Protein AF-A0A817HAU2-F1 (afdb_monomer_lite)

Structure (mmCIF, N/CA/C/O backbone):
data_AF-A0A817HAU2-F1
#
_entry.id   AF-A0A817HAU2-F1
#
loop_
_atom_site.group_PD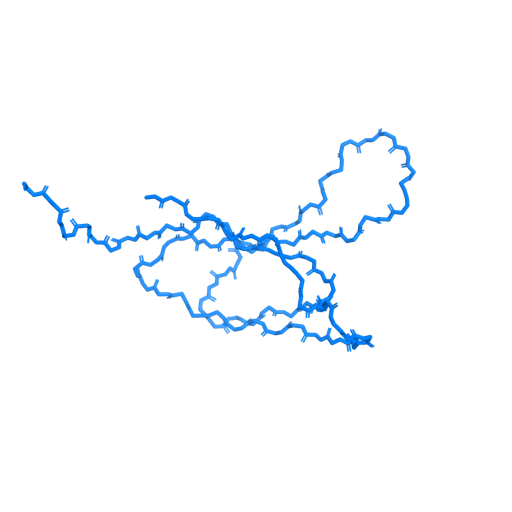B
_atom_site.id
_atom_site.type_symbol
_atom_site.label_atom_id
_atom_site.label_alt_id
_atom_site.label_comp_id
_atom_site.label_asym_id
_atom_site.label_entity_id
_atom_site.label_seq_id
_atom_site.pdbx_PDB_ins_code
_atom_site.Cartn_x
_atom_site.Cartn_y
_atom_site.Cartn_z
_atom_site.occupancy
_atom_site.B_iso_or_equiv
_atom_site.auth_seq_id
_atom_site.auth_comp_id
_atom_site.auth_asym_id
_atom_site.auth_atom_id
_atom_site.pdbx_PDB_model_num
ATOM 1 N N . MET A 1 1 ? 1.934 -2.413 22.021 1.00 55.94 1 MET A N 1
ATOM 2 C CA . MET A 1 1 ? 3.028 -2.806 21.100 1.00 55.94 1 MET A CA 1
ATOM 3 C C . MET A 1 1 ? 2.764 -2.191 19.718 1.00 55.94 1 MET A C 1
ATOM 5 O O . MET A 1 1 ? 1.597 -2.038 19.375 1.00 55.94 1 MET A O 1
ATOM 9 N N . LYS A 1 2 ? 3.790 -1.764 18.961 1.00 71.12 2 LYS A N 1
ATOM 10 C CA . LYS A 1 2 ? 3.634 -1.246 17.582 1.00 71.12 2 LYS A CA 1
ATOM 11 C C . LYS A 1 2 ? 4.150 -2.294 16.594 1.00 71.12 2 LYS A C 1
ATOM 13 O O . LYS A 1 2 ? 5.323 -2.645 16.652 1.00 71.12 2 LYS A O 1
ATOM 18 N N . TYR A 1 3 ? 3.290 -2.766 15.701 1.00 78.56 3 TYR A N 1
ATOM 19 C CA . TYR A 1 3 ? 3.635 -3.694 14.632 1.00 78.56 3 TYR A CA 1
ATOM 20 C C . TYR A 1 3 ? 4.131 -2.940 13.390 1.00 78.56 3 TYR A C 1
ATOM 22 O O . TYR A 1 3 ? 3.676 -1.839 13.058 1.00 78.56 3 TYR A O 1
ATOM 30 N N . SER A 1 4 ? 5.100 -3.532 12.698 1.00 80.50 4 SER A N 1
ATOM 31 C CA . SER A 1 4 ? 5.498 -3.142 11.347 1.00 80.50 4 SER A CA 1
ATOM 32 C C . SER A 1 4 ? 5.643 -4.405 10.512 1.00 80.50 4 SER A C 1
ATOM 34 O O . SER A 1 4 ? 6.362 -5.322 10.906 1.00 80.50 4 SER A O 1
ATOM 36 N N . GLY A 1 5 ? 4.971 -4.430 9.365 1.00 80.44 5 GLY A N 1
ATOM 37 C CA . GLY A 1 5 ? 5.084 -5.512 8.401 1.00 80.44 5 GLY A CA 1
ATOM 38 C C . GLY A 1 5 ? 6.489 -5.592 7.810 1.00 80.44 5 GLY A C 1
ATOM 39 O O . GLY A 1 5 ? 7.252 -4.615 7.798 1.00 80.44 5 GLY A O 1
ATOM 40 N N . ARG A 1 6 ? 6.832 -6.778 7.308 1.00 84.44 6 ARG A N 1
ATOM 41 C CA . ARG A 1 6 ? 8.060 -6.983 6.537 1.00 84.44 6 ARG A CA 1
ATOM 42 C C . ARG A 1 6 ? 7.894 -6.413 5.131 1.00 84.44 6 ARG A C 1
ATOM 44 O O . ARG A 1 6 ? 6.788 -6.341 4.599 1.00 84.44 6 ARG A O 1
ATOM 51 N N . TRP A 1 7 ? 9.013 -6.002 4.546 1.00 85.19 7 TRP A N 1
ATOM 52 C CA . TRP A 1 7 ? 9.057 -5.675 3.126 1.00 85.19 7 TRP A CA 1
ATOM 53 C C . TRP A 1 7 ? 8.810 -6.937 2.308 1.00 85.19 7 TRP A C 1
ATOM 55 O O . TRP A 1 7 ? 9.435 -7.961 2.577 1.00 85.19 7 TRP A O 1
ATOM 65 N N . HIS A 1 8 ? 7.922 -6.843 1.328 1.00 81.62 8 HIS A N 1
ATOM 66 C CA . HIS A 1 8 ? 7.658 -7.907 0.367 1.00 81.62 8 HIS A CA 1
ATOM 67 C C . HIS A 1 8 ? 7.224 -7.312 -0.977 1.00 81.62 8 HIS A C 1
ATOM 69 O O . HIS A 1 8 ? 6.879 -6.130 -1.062 1.00 81.62 8 HIS A O 1
ATOM 75 N N . THR A 1 9 ? 7.300 -8.135 -2.018 1.00 80.69 9 THR A N 1
ATOM 76 C CA . THR A 1 9 ? 6.730 -7.895 -3.347 1.00 80.69 9 THR A CA 1
ATOM 77 C C . THR A 1 9 ? 5.876 -9.094 -3.711 1.00 80.69 9 THR A C 1
ATOM 79 O O . THR A 1 9 ? 6.220 -10.215 -3.348 1.00 80.69 9 THR A O 1
ATOM 82 N N . GLU A 1 10 ? 4.811 -8.870 -4.471 1.00 76.81 10 GLU A N 1
ATOM 83 C CA . GLU A 1 10 ? 3.920 -9.950 -4.918 1.00 76.81 10 GLU A CA 1
ATOM 84 C C . GLU A 1 10 ? 4.505 -10.725 -6.114 1.00 76.81 10 GLU A C 1
ATOM 86 O O . GLU A 1 10 ? 4.091 -11.838 -6.407 1.00 76.81 10 GLU A O 1
ATOM 91 N N . SER A 1 11 ? 5.498 -10.163 -6.811 1.00 66.31 11 SER A N 1
ATOM 92 C CA . SER A 1 11 ? 6.164 -10.808 -7.955 1.00 66.31 11 SER A CA 1
ATOM 93 C C . SER A 1 11 ? 7.511 -11.403 -7.561 1.00 66.31 11 SER A C 1
ATOM 95 O O . SER A 1 11 ? 8.544 -10.743 -7.657 1.00 66.31 11 SER A O 1
ATOM 97 N N . TYR A 1 12 ? 7.504 -12.659 -7.113 1.00 59.81 12 TYR A N 1
ATOM 98 C CA . TYR A 1 12 ? 8.738 -13.422 -6.882 1.00 59.81 12 TYR A CA 1
ATOM 99 C C . TYR A 1 12 ? 8.862 -14.700 -7.721 1.00 59.81 12 TYR A C 1
ATOM 101 O O . TYR A 1 12 ? 9.979 -15.186 -7.878 1.00 59.81 12 TYR A O 1
ATOM 109 N N . THR A 1 13 ? 7.775 -15.230 -8.286 1.00 53.19 13 THR A N 1
ATOM 110 C CA . THR A 1 13 ? 7.782 -16.565 -8.920 1.00 53.19 13 THR A CA 1
ATOM 111 C C . THR A 1 13 ? 7.430 -16.580 -10.399 1.00 53.19 13 THR A C 1
ATOM 113 O O . THR A 1 13 ? 7.801 -17.524 -11.091 1.00 53.19 13 THR A O 1
ATOM 116 N N . GLU A 1 14 ? 6.792 -15.538 -10.925 1.00 52.72 14 GLU A N 1
ATOM 117 C CA . GLU A 1 14 ? 6.377 -15.510 -12.323 1.00 52.72 14 GLU A CA 1
ATOM 118 C C . GLU A 1 14 ? 6.849 -14.230 -13.025 1.00 52.72 14 GLU A C 1
ATOM 120 O O . GLU A 1 14 ? 6.797 -13.140 -12.455 1.00 52.72 14 GLU A O 1
ATOM 125 N N . ASN A 1 15 ? 7.249 -14.333 -14.301 1.00 59.06 15 ASN A N 1
ATOM 126 C CA . ASN A 1 15 ? 7.443 -13.192 -15.215 1.00 59.06 15 ASN A CA 1
ATOM 127 C C . ASN A 1 15 ? 6.098 -12.512 -15.563 1.00 59.06 15 ASN A C 1
ATOM 129 O O . ASN A 1 15 ? 5.830 -12.163 -16.711 1.00 59.06 15 ASN A O 1
ATOM 133 N N . ILE A 1 16 ? 5.210 -12.378 -14.582 1.00 60.56 16 ILE A N 1
ATOM 134 C CA . ILE A 1 16 ? 3.882 -11.808 -14.726 1.00 60.56 16 ILE A CA 1
ATOM 135 C C . ILE A 1 16 ? 3.974 -10.335 -14.349 1.00 60.56 16 ILE A C 1
ATOM 137 O O . ILE A 1 16 ? 4.263 -9.966 -13.208 1.00 60.56 16 ILE A O 1
ATOM 141 N N . VAL A 1 17 ? 3.703 -9.476 -15.329 1.00 65.94 17 VAL A N 1
ATOM 142 C CA . VAL A 1 17 ? 3.444 -8.057 -15.096 1.00 65.94 17 VAL A CA 1
ATOM 143 C C . VAL A 1 17 ? 1.982 -7.938 -14.680 1.00 65.94 17 VAL A C 1
ATOM 145 O O . VAL A 1 17 ? 1.086 -8.066 -15.510 1.00 65.94 17 VAL A O 1
ATOM 148 N N . ALA A 1 18 ? 1.746 -7.728 -13.387 1.00 70.94 18 ALA A N 1
ATOM 149 C CA . ALA A 1 18 ? 0.410 -7.572 -12.824 1.00 70.94 18 ALA A CA 1
ATOM 150 C C . ALA A 1 18 ? 0.307 -6.313 -11.960 1.00 70.94 18 ALA A C 1
ATOM 152 O O . ALA A 1 18 ? 1.288 -5.638 -11.629 1.00 70.94 18 ALA A O 1
ATOM 153 N N . VAL A 1 19 ? -0.928 -6.010 -11.588 1.00 74.94 19 VAL A N 1
ATOM 154 C CA . VAL A 1 19 ? -1.276 -4.905 -10.708 1.00 74.94 19 VAL A CA 1
ATOM 155 C C . VAL A 1 19 ? -1.772 -5.489 -9.390 1.00 74.94 19 VAL A C 1
ATOM 157 O O . VAL A 1 19 ? -2.679 -6.317 -9.382 1.00 74.94 19 VAL A O 1
ATOM 160 N N . GLY A 1 20 ? -1.171 -5.065 -8.281 1.00 71.75 20 GLY A N 1
ATOM 161 C CA . GLY A 1 20 ? -1.699 -5.319 -6.948 1.00 71.75 20 GLY A CA 1
ATOM 162 C C . GLY A 1 20 ? -2.843 -4.350 -6.666 1.00 71.75 20 GLY A C 1
ATOM 163 O O . GLY A 1 20 ? -2.675 -3.138 -6.819 1.00 71.75 20 GLY A O 1
ATOM 164 N N . VAL A 1 21 ? -4.000 -4.878 -6.264 1.00 77.06 21 VAL A N 1
ATOM 165 C CA . VAL A 1 21 ? -5.144 -4.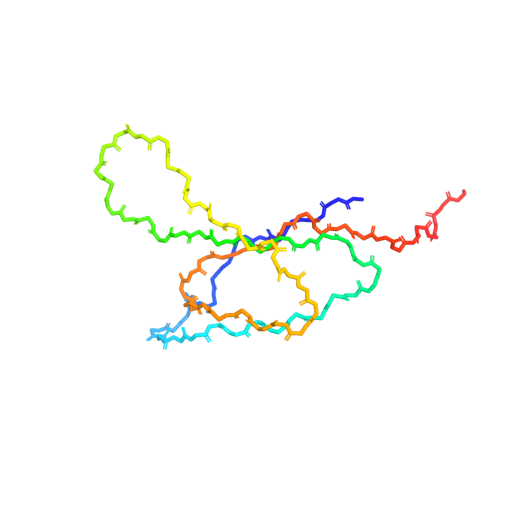083 -5.801 1.00 77.06 21 VAL A CA 1
ATOM 166 C C . VAL A 1 21 ? -5.409 -4.447 -4.356 1.00 77.06 21 VAL A C 1
ATOM 168 O O . VAL A 1 21 ? -5.786 -5.575 -4.050 1.00 77.06 21 VAL A O 1
ATOM 171 N N . TYR A 1 22 ? -5.184 -3.494 -3.462 1.00 77.06 22 TYR A N 1
ATOM 172 C CA . TYR A 1 22 ? -5.438 -3.683 -2.042 1.00 77.06 22 TYR A CA 1
ATOM 173 C C . TYR A 1 22 ? -6.700 -2.916 -1.663 1.00 77.06 22 TYR A C 1
ATOM 175 O O . TYR A 1 22 ? -6.745 -1.689 -1.777 1.00 77.06 22 TYR A O 1
ATOM 183 N N . TYR A 1 23 ? -7.717 -3.651 -1.213 1.00 75.44 23 TYR A N 1
ATOM 184 C CA . TYR A 1 23 ? -8.893 -3.091 -0.559 1.00 75.44 23 TYR A CA 1
ATOM 185 C C . TYR A 1 23 ? -8.699 -3.173 0.951 1.00 75.44 23 TYR A C 1
ATOM 187 O O . TYR A 1 23 ? -8.472 -4.253 1.497 1.00 75.44 23 TYR A O 1
ATOM 195 N N . PHE A 1 24 ? -8.768 -2.029 1.624 1.00 73.75 24 PHE A N 1
ATOM 196 C CA . PHE A 1 24 ? -8.516 -1.955 3.056 1.00 73.75 24 PHE A CA 1
ATOM 197 C C . PHE A 1 24 ? -9.836 -1.898 3.808 1.00 73.75 24 PHE A C 1
ATOM 199 O O . PHE A 1 24 ? -10.684 -1.045 3.548 1.00 73.75 24 PHE A O 1
ATOM 206 N N . HIS A 1 25 ? -9.967 -2.779 4.792 1.00 79.38 25 HIS A N 1
ATOM 207 C CA . HIS A 1 25 ? -10.928 -2.643 5.870 1.00 79.38 25 HIS A CA 1
ATOM 208 C C . HIS A 1 25 ? -10.135 -2.510 7.168 1.00 79.38 25 HIS A C 1
ATOM 210 O O . HIS A 1 25 ? -9.393 -3.419 7.538 1.00 79.38 25 HIS A O 1
ATOM 216 N N . VAL A 1 26 ? -10.224 -1.347 7.810 1.00 75.75 26 VAL A N 1
ATOM 217 C CA . VAL A 1 26 ? -9.533 -1.096 9.076 1.00 75.75 26 VAL A CA 1
ATOM 218 C C . VAL A 1 26 ? -10.457 -1.518 10.210 1.00 75.75 26 VAL A C 1
ATOM 220 O O . VAL A 1 26 ? -11.519 -0.923 10.388 1.00 75.75 26 VAL A O 1
ATOM 223 N N . ASP A 1 27 ? -10.038 -2.538 10.954 1.00 81.88 27 ASP A N 1
ATOM 224 C CA . ASP A 1 27 ? -10.709 -2.965 12.180 1.00 81.88 27 ASP A CA 1
ATOM 225 C C . ASP A 1 27 ? -10.733 -1.800 13.198 1.00 81.88 27 ASP A C 1
ATOM 227 O O . ASP A 1 27 ? -9.689 -1.168 13.403 1.00 81.88 27 ASP A O 1
ATOM 231 N N . PRO A 1 28 ? -11.881 -1.489 13.833 1.00 81.44 28 PRO A N 1
ATOM 232 C CA . PRO A 1 28 ? -11.981 -0.446 14.857 1.00 81.44 28 PRO A CA 1
ATOM 233 C C . PRO A 1 28 ? -10.994 -0.597 16.026 1.00 81.44 28 PRO A C 1
ATOM 235 O O . PRO A 1 28 ? -10.623 0.397 16.654 1.00 81.44 28 PRO A O 1
ATOM 238 N N . GLU A 1 29 ? -10.549 -1.819 16.317 1.00 86.12 29 GLU A N 1
ATOM 239 C CA . GLU A 1 29 ? -9.569 -2.126 17.359 1.00 86.12 29 GLU A CA 1
ATOM 240 C C . GLU A 1 29 ? -8.119 -1.883 16.912 1.00 86.12 29 GLU A C 1
ATOM 242 O O . GLU A 1 29 ? -7.183 -2.002 17.705 1.00 86.12 29 GLU A O 1
ATOM 247 N N . LEU A 1 30 ? -7.891 -1.496 15.656 1.00 81.19 30 LEU A N 1
ATOM 248 C CA . LEU A 1 30 ? -6.575 -1.161 15.129 1.00 81.19 30 LEU A CA 1
ATOM 249 C C . LEU A 1 30 ? -6.450 0.344 14.880 1.00 81.19 30 LEU A C 1
ATOM 251 O O . LEU A 1 30 ? -7.323 1.001 14.321 1.00 81.19 30 LEU A O 1
ATOM 255 N N . LYS A 1 31 ? -5.300 0.913 15.258 1.00 82.62 31 LYS A N 1
ATOM 256 C CA . LYS A 1 31 ? -4.956 2.314 14.973 1.00 82.62 31 LYS A CA 1
ATOM 257 C C . LYS A 1 31 ? -3.650 2.428 14.203 1.00 82.62 31 LYS A C 1
ATOM 259 O O . LYS A 1 31 ? -2.686 1.719 14.490 1.00 82.62 31 LYS A O 1
ATOM 264 N N . GLY A 1 32 ? -3.595 3.396 13.293 1.00 79.81 32 GLY A N 1
ATOM 265 C CA . GLY A 1 32 ? -2.447 3.623 12.417 1.00 79.81 32 GLY A CA 1
ATOM 266 C C . GLY A 1 32 ? -2.555 2.779 11.152 1.00 79.81 32 GLY A C 1
ATOM 267 O O . GLY A 1 32 ? -3.654 2.555 10.663 1.00 79.81 32 GLY A O 1
ATOM 268 N N . GLY A 1 33 ? -1.418 2.316 10.636 1.00 79.00 33 GLY A N 1
ATOM 269 C CA . GLY A 1 33 ? -1.361 1.660 9.331 1.00 79.00 33 GLY A CA 1
ATOM 270 C C . GLY A 1 33 ? -0.998 2.660 8.246 1.00 79.00 33 GLY A C 1
ATOM 271 O O . GLY A 1 33 ? -1.856 3.196 7.561 1.00 79.00 33 GLY A O 1
ATOM 272 N N . ILE A 1 34 ? 0.302 2.904 8.106 1.00 84.19 34 ILE A N 1
ATOM 273 C CA . ILE A 1 34 ? 0.851 3.650 6.973 1.00 84.19 34 ILE A CA 1
ATOM 274 C C . ILE A 1 34 ? 1.384 2.638 5.970 1.00 84.19 34 ILE A C 1
ATOM 276 O O . ILE A 1 34 ? 2.164 1.751 6.346 1.00 84.19 34 ILE A O 1
ATOM 280 N N . LEU A 1 35 ? 0.982 2.771 4.708 1.00 85.31 35 LEU A N 1
ATOM 281 C CA . LEU A 1 35 ? 1.497 1.943 3.630 1.00 85.31 35 LEU A CA 1
ATOM 282 C C . LEU A 1 35 ? 2.718 2.648 3.067 1.00 85.31 35 LEU A C 1
ATOM 284 O O . LEU A 1 35 ? 2.629 3.761 2.554 1.00 85.31 35 LEU A O 1
ATOM 288 N N . LYS A 1 36 ? 3.872 2.003 3.185 1.00 87.06 36 LYS A N 1
ATOM 289 C CA . LYS A 1 36 ? 5.101 2.478 2.566 1.00 87.06 36 LYS A CA 1
ATOM 290 C C . LYS A 1 36 ? 5.401 1.675 1.330 1.00 87.06 36 LYS A C 1
ATOM 292 O O . LYS A 1 36 ? 5.362 0.449 1.382 1.00 87.06 36 LYS A O 1
ATOM 297 N N . PHE A 1 37 ? 5.833 2.373 0.299 1.00 86.69 37 PHE A N 1
ATOM 298 C CA . PHE A 1 37 ? 6.386 1.794 -0.909 1.00 86.69 37 PHE A CA 1
ATOM 299 C C . PHE A 1 37 ? 7.844 2.191 -1.039 1.00 86.69 37 PHE A C 1
ATOM 301 O O . PHE A 1 37 ? 8.246 3.269 -0.602 1.00 86.69 37 PHE A O 1
ATOM 308 N N . ARG A 1 38 ? 8.628 1.326 -1.667 1.00 84.31 38 ARG A N 1
ATOM 309 C CA . ARG A 1 38 ? 10.015 1.595 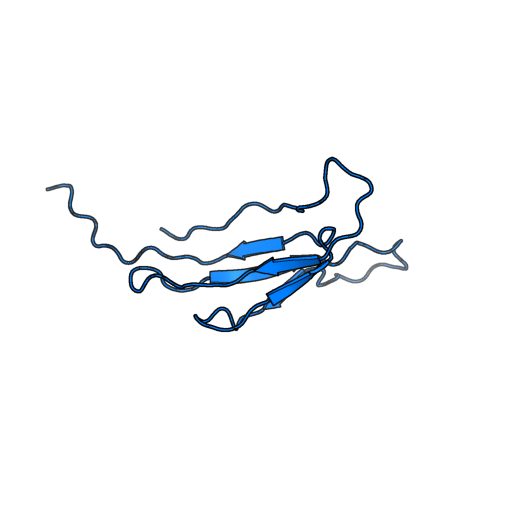-2.015 1.00 84.31 38 ARG A CA 1
ATOM 310 C C . ARG A 1 38 ? 10.143 1.639 -3.521 1.00 84.31 38 ARG A C 1
ATOM 312 O O . ARG A 1 38 ? 9.856 0.649 -4.183 1.00 84.31 38 ARG A O 1
ATOM 319 N N . LEU A 1 39 ? 10.617 2.754 -4.060 1.00 73.12 39 LEU A N 1
ATOM 320 C CA . LEU A 1 39 ? 10.885 2.836 -5.492 1.00 73.12 39 LEU A CA 1
ATOM 321 C C . LEU A 1 39 ? 12.029 1.884 -5.860 1.00 73.12 39 LEU A C 1
ATOM 323 O O . LEU A 1 39 ? 13.004 1.747 -5.112 1.00 73.12 39 LEU A O 1
ATOM 327 N N . LYS A 1 40 ? 11.923 1.220 -7.019 1.00 65.38 40 LYS A N 1
ATOM 328 C CA . LYS A 1 40 ? 13.048 0.450 -7.564 1.00 65.38 40 LYS A CA 1
ATOM 329 C C . LYS A 1 40 ? 14.236 1.396 -7.720 1.00 65.38 40 LYS A C 1
AT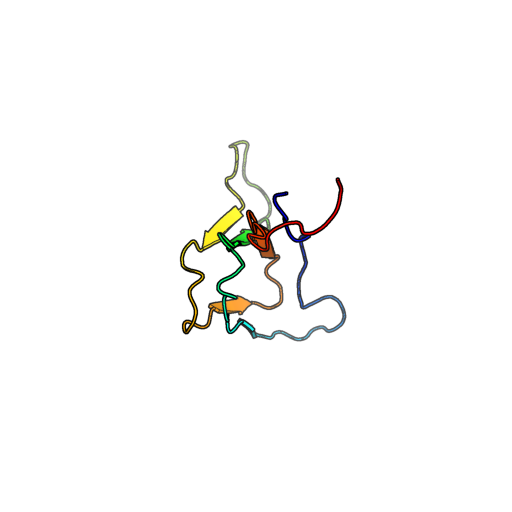OM 331 O O . LYS A 1 40 ? 14.126 2.446 -8.347 1.00 65.38 40 LYS A O 1
ATOM 336 N N . LYS A 1 41 ? 15.361 1.023 -7.111 1.00 58.38 41 LYS A N 1
ATOM 337 C CA . LYS A 1 41 ? 16.597 1.799 -7.158 1.00 58.38 41 LYS A CA 1
ATOM 338 C C . LYS A 1 41 ? 17.062 1.858 -8.619 1.00 58.38 41 LYS A C 1
ATOM 340 O O . LYS A 1 41 ? 17.412 0.823 -9.180 1.00 58.38 41 LYS A O 1
ATOM 345 N N . ALA A 1 42 ? 17.023 3.036 -9.240 1.00 52.25 42 ALA A N 1
ATOM 346 C CA . ALA A 1 42 ? 17.684 3.247 -10.524 1.00 52.25 42 ALA A CA 1
ATOM 347 C C . ALA A 1 42 ? 19.214 3.120 -10.340 1.00 52.25 42 ALA A C 1
ATOM 349 O O . ALA A 1 42 ? 19.704 3.354 -9.225 1.00 52.25 42 ALA A O 1
ATOM 350 N N . PRO A 1 43 ? 19.978 2.747 -11.387 1.00 51.06 43 PRO A N 1
ATOM 351 C CA . PRO A 1 43 ? 21.432 2.878 -11.378 1.00 51.06 43 PRO A CA 1
ATOM 352 C C . PRO A 1 43 ? 21.795 4.307 -10.960 1.00 51.06 43 PRO A C 1
ATOM 354 O O . PRO A 1 43 ? 21.234 5.274 -11.466 1.00 51.06 43 PRO A O 1
ATOM 357 N N . GLN A 1 44 ? 22.625 4.421 -9.932 1.00 54.28 44 GLN A N 1
ATOM 358 C CA . GLN A 1 44 ? 22.766 5.629 -9.131 1.00 54.28 44 GLN A CA 1
ATOM 359 C C . GLN A 1 44 ? 23.757 6.603 -9.778 1.00 54.28 44 GLN A C 1
ATOM 361 O O . GLN A 1 44 ? 24.944 6.297 -9.814 1.00 54.28 44 GLN A O 1
ATOM 366 N N . ASP A 1 45 ? 23.300 7.788 -10.192 1.00 43.78 45 ASP A N 1
ATOM 367 C CA . ASP A 1 45 ? 24.190 8.932 -10.406 1.00 43.78 45 ASP A CA 1
ATOM 368 C C . ASP A 1 45 ? 24.319 9.720 -9.098 1.00 43.78 45 ASP A C 1
ATOM 370 O O . ASP A 1 45 ? 23.419 10.446 -8.681 1.00 43.78 45 ASP A O 1
ATOM 374 N N . SER A 1 46 ? 25.491 9.597 -8.474 1.00 43.28 46 SER A N 1
ATOM 375 C CA . SER A 1 46 ? 26.065 10.505 -7.470 1.00 43.28 46 SER A CA 1
ATOM 376 C C . SER A 1 46 ? 25.441 10.592 -6.059 1.00 43.28 46 SER A C 1
ATOM 378 O O . SER A 1 46 ? 24.285 10.284 -5.778 1.00 43.28 46 SER A O 1
ATOM 380 N N . TYR A 1 47 ? 26.322 10.927 -5.116 1.00 48.03 47 TYR A N 1
ATOM 381 C CA . TYR A 1 47 ? 26.152 10.925 -3.666 1.00 48.03 47 TYR A CA 1
ATOM 382 C C . TYR A 1 47 ? 25.158 11.999 -3.193 1.00 48.03 47 TYR A C 1
ATOM 384 O O . TYR A 1 47 ? 25.506 13.167 -3.068 1.00 48.03 47 TYR A O 1
ATOM 392 N N . GLY A 1 48 ? 23.940 11.601 -2.839 1.00 47.12 48 GLY A N 1
ATOM 393 C CA . GLY A 1 48 ? 22.989 12.453 -2.125 1.00 47.12 48 GLY A CA 1
ATOM 394 C C . GLY A 1 48 ? 21.941 11.573 -1.465 1.00 47.12 48 GLY A C 1
ATOM 395 O O . GLY A 1 48 ? 21.358 10.728 -2.134 1.00 47.12 48 GLY A O 1
ATOM 396 N N . GLY A 1 49 ? 21.764 11.689 -0.146 1.00 55.88 49 GLY A N 1
ATOM 397 C CA . GLY A 1 49 ? 20.880 10.822 0.638 1.00 55.88 49 GLY A CA 1
ATOM 398 C C . GLY A 1 49 ? 19.483 10.727 0.025 1.00 55.88 49 GLY A C 1
ATOM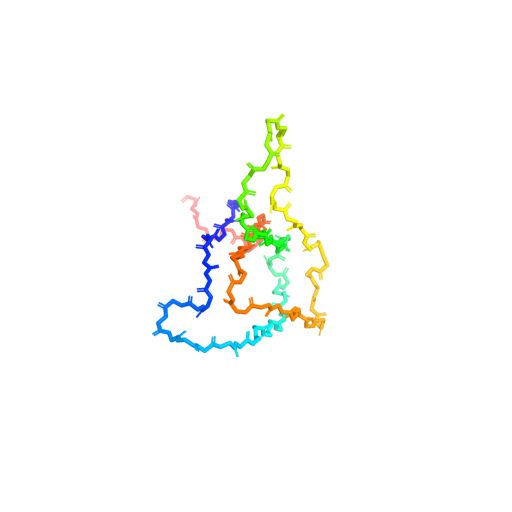 399 O O . GLY A 1 49 ? 18.731 11.695 0.031 1.00 55.88 49 GLY A O 1
ATOM 400 N N . VAL A 1 50 ? 19.148 9.560 -0.526 1.00 54.94 50 VAL A N 1
ATOM 401 C CA . VAL A 1 50 ? 17.891 9.367 -1.250 1.00 54.94 50 VAL A CA 1
ATOM 402 C C . VAL A 1 50 ? 16.796 8.958 -0.270 1.00 54.94 50 VAL A C 1
ATOM 404 O O . VAL A 1 50 ? 16.854 7.880 0.332 1.00 54.94 50 VAL A O 1
ATOM 407 N N . THR A 1 51 ? 15.749 9.773 -0.168 1.00 60.06 51 THR A N 1
ATOM 408 C CA . THR A 1 51 ? 14.451 9.350 0.368 1.00 60.06 51 THR A CA 1
ATOM 409 C C . THR A 1 51 ? 13.828 8.376 -0.638 1.00 60.06 51 THR A C 1
ATOM 411 O O . THR A 1 51 ? 13.146 8.767 -1.576 1.00 60.06 51 THR A O 1
ATOM 414 N N . THR A 1 52 ? 14.161 7.090 -0.509 1.00 63.91 52 THR A N 1
ATOM 415 C CA . THR A 1 52 ? 13.750 6.021 -1.449 1.00 63.91 52 THR A CA 1
ATOM 416 C C . THR A 1 52 ? 12.353 5.469 -1.182 1.00 63.91 52 THR A C 1
ATOM 418 O O . THR A 1 52 ? 11.780 4.788 -2.037 1.00 63.91 52 THR A O 1
ATOM 421 N N . ASP A 1 53 ? 11.815 5.752 0.004 1.00 72.38 53 ASP A N 1
ATOM 422 C CA . ASP A 1 53 ? 10.513 5.275 0.439 1.00 72.38 53 ASP A CA 1
ATOM 423 C C . ASP A 1 53 ? 9.498 6.428 0.363 1.00 72.38 53 ASP A C 1
ATOM 425 O O . ASP A 1 53 ? 9.752 7.500 0.916 1.00 72.38 53 ASP A O 1
ATOM 429 N N . PHE A 1 54 ? 8.335 6.194 -0.247 1.00 79.56 54 PHE A N 1
ATOM 430 C CA . PHE A 1 54 ? 7.188 7.104 -0.168 1.00 79.56 54 PHE A CA 1
ATOM 431 C C . PHE A 1 54 ? 6.078 6.496 0.690 1.00 79.56 54 PHE A C 1
ATOM 433 O O . PHE A 1 54 ? 5.937 5.272 0.784 1.00 79.56 54 PHE A O 1
ATOM 440 N N . GLU A 1 55 ? 5.322 7.359 1.362 1.00 81.31 55 GLU A N 1
ATOM 441 C CA . GLU A 1 55 ? 4.275 6.972 2.307 1.00 81.31 55 GLU A CA 1
ATOM 442 C C . GLU A 1 55 ? 2.907 7.334 1.732 1.00 81.31 55 GLU A C 1
ATOM 444 O O . GLU A 1 55 ? 2.720 8.414 1.174 1.00 81.31 55 GLU A O 1
ATOM 449 N N . VAL A 1 56 ? 1.952 6.421 1.871 1.00 77.12 56 VAL A N 1
ATOM 450 C CA . VAL A 1 56 ? 0.538 6.684 1.629 1.00 77.12 56 VAL A CA 1
ATOM 451 C C . VAL A 1 56 ? -0.154 6.654 2.986 1.00 77.12 56 VAL A C 1
ATOM 453 O O . VAL A 1 56 ? -0.416 5.588 3.547 1.00 77.12 56 VAL A O 1
ATOM 456 N N . ASP A 1 57 ? -0.423 7.849 3.512 1.00 67.56 57 ASP A N 1
ATOM 457 C CA . ASP A 1 57 ? -1.053 8.062 4.824 1.00 67.56 57 ASP A CA 1
ATOM 458 C C . ASP A 1 57 ? -2.572 7.841 4.804 1.00 67.56 57 ASP A C 1
ATOM 460 O O . ASP A 1 57 ? -3.220 7.757 5.848 1.00 67.56 57 ASP A O 1
ATOM 464 N N . LEU A 1 58 ? -3.165 7.737 3.612 1.00 62.28 58 LEU A N 1
ATOM 465 C CA . LEU A 1 58 ? -4.608 7.627 3.428 1.00 62.28 58 LEU A CA 1
ATOM 466 C C . LEU A 1 58 ? -5.092 6.169 3.408 1.00 62.28 58 LEU A C 1
ATOM 468 O O . LEU A 1 58 ? -5.920 5.809 2.574 1.00 62.28 58 LEU A O 1
ATOM 472 N N . ILE A 1 59 ? -4.610 5.321 4.323 1.00 65.56 59 ILE A N 1
ATOM 473 C CA . ILE A 1 59 ? -5.287 4.039 4.542 1.00 65.56 59 ILE A CA 1
ATOM 474 C C . ILE A 1 59 ? -6.530 4.307 5.384 1.00 65.56 59 ILE A C 1
ATOM 476 O O . ILE A 1 59 ? -6.473 4.490 6.599 1.00 65.56 59 ILE A O 1
ATOM 480 N N . ARG A 1 60 ? -7.676 4.357 4.716 1.00 71.69 60 ARG A N 1
ATOM 481 C CA . ARG A 1 60 ? -8.998 4.374 5.341 1.00 71.69 60 ARG A CA 1
ATOM 482 C C . ARG A 1 60 ? -9.817 3.247 4.734 1.00 71.69 60 ARG A C 1
ATOM 484 O O . ARG A 1 60 ? -9.497 2.774 3.649 1.00 71.69 60 ARG A O 1
ATOM 491 N N . THR A 1 61 ? -10.865 2.820 5.426 1.00 76.50 61 THR A N 1
ATOM 492 C CA . THR A 1 61 ? -11.812 1.859 4.856 1.00 76.50 61 THR A CA 1
ATOM 493 C C . THR A 1 61 ? -12.488 2.469 3.626 1.00 76.50 61 THR A C 1
ATOM 495 O O . THR A 1 61 ? -12.982 3.595 3.699 1.00 76.50 61 THR A O 1
ATOM 498 N N . GLY A 1 62 ? -12.512 1.740 2.506 1.00 76.44 62 GLY A N 1
ATOM 499 C CA . GLY A 1 62 ? -13.226 2.134 1.282 1.00 76.44 62 GLY A CA 1
ATOM 500 C C . GLY A 1 62 ? -12.338 2.346 0.048 1.00 76.44 62 GLY A C 1
ATOM 501 O O . GLY A 1 62 ? -12.603 1.712 -0.972 1.00 76.44 62 GLY A O 1
ATOM 502 N N . PRO A 1 63 ? -11.302 3.205 0.088 1.00 80.75 63 PRO A N 1
ATOM 503 C CA . PRO A 1 63 ? -10.374 3.368 -1.027 1.00 80.75 63 PRO A CA 1
ATOM 504 C C . PRO A 1 63 ? -9.597 2.088 -1.357 1.00 80.75 63 PRO A C 1
ATOM 506 O O . PRO A 1 63 ? -9.123 1.379 -0.468 1.00 80.75 63 PRO A O 1
ATOM 509 N N . ALA A 1 64 ? -9.418 1.837 -2.654 1.00 82.88 64 ALA A N 1
ATOM 510 C CA . ALA A 1 64 ? -8.495 0.829 -3.155 1.00 82.88 64 ALA A CA 1
ATOM 511 C C . ALA A 1 64 ? -7.166 1.486 -3.541 1.00 82.88 64 ALA A C 1
ATOM 513 O O . ALA A 1 64 ? -7.150 2.551 -4.162 1.00 82.88 64 ALA A O 1
ATOM 514 N N . ILE A 1 65 ? -6.052 0.840 -3.199 1.00 82.94 65 ILE A N 1
ATOM 515 C CA . ILE A 1 65 ? -4.721 1.255 -3.650 1.00 82.94 65 ILE A CA 1
ATOM 516 C C . ILE A 1 65 ? -4.274 0.304 -4.752 1.00 82.94 65 ILE A C 1
ATOM 518 O O . ILE A 1 65 ? -4.315 -0.915 -4.590 1.00 82.94 65 ILE A O 1
ATOM 522 N N . VAL A 1 66 ? -3.848 0.892 -5.865 1.00 84.62 66 VAL A N 1
ATOM 523 C CA . VAL A 1 66 ? -3.448 0.192 -7.083 1.00 84.62 66 VAL A CA 1
ATOM 524 C C . VAL A 1 66 ? -1.967 0.458 -7.320 1.00 84.62 66 VAL A C 1
ATOM 526 O O . VAL A 1 66 ? -1.550 1.615 -7.384 1.00 84.62 66 VAL A O 1
ATOM 529 N N . PHE A 1 67 ? -1.154 -0.591 -7.424 1.00 84.00 67 PHE A N 1
ATOM 530 C CA . PHE A 1 67 ? 0.293 -0.455 -7.596 1.00 84.00 67 PHE A CA 1
ATOM 531 C C . PHE A 1 67 ? 0.887 -1.611 -8.409 1.00 84.00 67 PHE A C 1
ATOM 533 O O . PHE A 1 67 ? 0.287 -2.675 -8.540 1.00 84.00 67 PHE A O 1
ATOM 540 N N . SER A 1 68 ? 2.080 -1.411 -8.979 1.00 84.19 68 SER A N 1
ATOM 541 C CA . SER A 1 68 ? 2.789 -2.491 -9.681 1.00 84.19 68 SER A CA 1
ATOM 542 C C . SER A 1 68 ? 3.107 -3.629 -8.714 1.00 84.19 68 SER A C 1
ATOM 544 O O . SER A 1 68 ? 3.696 -3.387 -7.663 1.00 84.19 68 SER A O 1
ATOM 546 N N . ASN A 1 69 ? 2.817 -4.874 -9.099 1.00 81.44 69 ASN A N 1
ATOM 547 C CA . ASN A 1 69 ? 3.138 -6.067 -8.305 1.00 81.44 69 ASN A CA 1
ATOM 548 C C . ASN A 1 69 ? 4.635 -6.216 -7.964 1.00 81.44 69 ASN A C 1
ATOM 550 O O . ASN A 1 69 ? 4.998 -6.972 -7.061 1.00 81.44 69 ASN A O 1
ATOM 554 N N . SER A 1 70 ? 5.506 -5.514 -8.692 1.00 81.44 70 SER A N 1
ATOM 555 C CA . SER A 1 70 ? 6.959 -5.507 -8.499 1.00 81.44 70 SER A CA 1
ATOM 556 C C . SER A 1 70 ? 7.470 -4.380 -7.608 1.00 81.44 70 SER A C 1
ATOM 558 O O . SER A 1 70 ? 8.680 -4.249 -7.419 1.00 81.44 70 SER A O 1
ATOM 560 N N . MET A 1 71 ? 6.566 -3.553 -7.079 1.00 83.62 71 MET A N 1
ATOM 561 C CA . MET A 1 71 ? 6.886 -2.493 -6.132 1.00 83.62 71 MET A CA 1
ATOM 562 C C . MET A 1 71 ? 6.970 -3.088 -4.723 1.00 83.62 71 MET A C 1
ATOM 564 O O . MET A 1 71 ? 5.969 -3.625 -4.256 1.00 83.62 71 MET A O 1
ATOM 568 N N . PRO A 1 72 ? 8.112 -3.007 -4.017 1.00 86.38 72 PRO A N 1
ATOM 569 C CA . PRO A 1 72 ? 8.173 -3.431 -2.626 1.00 86.38 72 PRO A CA 1
ATOM 570 C C . PRO A 1 72 ? 7.348 -2.509 -1.734 1.00 86.38 72 PRO A C 1
ATOM 572 O O . PRO A 1 72 ? 7.466 -1.284 -1.818 1.00 86.38 72 PRO A O 1
ATOM 575 N N . TYR A 1 73 ? 6.569 -3.090 -0.829 1.00 86.62 73 TYR A N 1
ATOM 576 C CA . TYR A 1 73 ? 5.784 -2.337 0.145 1.00 86.62 73 TYR A CA 1
ATOM 577 C C . TYR A 1 73 ? 5.767 -3.008 1.514 1.00 86.62 73 TYR A C 1
ATOM 579 O O . TYR A 1 73 ? 6.202 -4.149 1.702 1.00 86.62 73 TYR A O 1
ATOM 587 N N . ARG A 1 74 ? 5.304 -2.251 2.508 1.00 86.12 74 ARG A N 1
ATOM 588 C CA . ARG A 1 74 ? 4.993 -2.749 3.848 1.00 86.12 74 ARG A CA 1
ATOM 589 C C . ARG A 1 74 ? 4.015 -1.835 4.565 1.00 86.12 74 ARG A C 1
ATOM 591 O O . ARG A 1 74 ? 4.000 -0.624 4.351 1.00 86.12 74 ARG A O 1
ATOM 598 N N . PHE A 1 75 ? 3.326 -2.403 5.541 1.00 85.75 75 PHE A N 1
ATOM 599 C CA . PHE A 1 75 ? 2.605 -1.630 6.540 1.00 85.75 75 PHE A CA 1
ATOM 600 C C . PHE A 1 75 ? 3.508 -1.222 7.695 1.00 85.75 75 PHE A C 1
ATOM 602 O O . PHE A 1 75 ? 4.381 -1.981 8.128 1.00 85.75 75 PHE A O 1
ATOM 609 N N . ARG A 1 76 ? 3.266 -0.045 8.261 1.00 83.50 76 ARG A N 1
ATOM 610 C CA . ARG A 1 76 ? 3.944 0.422 9.469 1.00 83.50 76 ARG A CA 1
ATOM 611 C C . ARG A 1 76 ? 2.976 1.007 10.476 1.00 83.50 76 ARG A C 1
ATOM 613 O O . ARG A 1 76 ? 1.871 1.420 10.144 1.00 83.50 76 ARG A O 1
ATOM 620 N N . GLN A 1 77 ? 3.474 1.098 11.708 1.00 82.81 77 GLN A N 1
ATOM 621 C CA . GLN A 1 77 ? 2.831 1.819 12.803 1.00 82.81 77 GLN A CA 1
ATOM 622 C C . GLN A 1 77 ? 1.412 1.321 13.120 1.00 82.81 77 GLN A C 1
ATOM 624 O O . GLN A 1 77 ? 0.597 2.090 13.620 1.00 82.81 77 GLN A O 1
ATOM 629 N N . ILE A 1 78 ? 1.129 0.039 12.868 1.00 83.19 78 ILE A N 1
ATOM 630 C CA . ILE A 1 78 ? -0.136 -0.573 13.276 1.00 83.19 78 ILE A CA 1
ATOM 631 C C . ILE A 1 78 ? -0.058 -0.820 14.780 1.00 83.19 78 ILE A C 1
ATOM 633 O O . ILE A 1 78 ? 0.899 -1.415 15.282 1.00 83.19 78 ILE A O 1
ATOM 637 N N . ARG A 1 79 ? -1.048 -0.335 15.519 1.00 83.75 79 ARG A N 1
ATOM 638 C CA . ARG A 1 79 ? -1.172 -0.525 16.959 1.00 83.75 79 ARG A CA 1
ATOM 639 C C . ARG A 1 79 ? -2.470 -1.259 17.246 1.00 83.75 79 ARG A C 1
ATOM 641 O O . ARG A 1 79 ? -3.524 -0.786 16.838 1.00 83.75 79 ARG A O 1
ATOM 648 N N . ASN A 1 80 ? -2.364 -2.345 18.006 1.00 83.19 80 ASN A N 1
ATOM 649 C CA . ASN A 1 80 ? -3.529 -2.999 18.578 1.00 83.19 80 ASN A CA 1
ATOM 650 C C . ASN A 1 80 ? -4.058 -2.188 19.779 1.00 83.19 80 ASN A C 1
ATOM 652 O O . ASN A 1 80 ? -3.263 -1.769 20.634 1.00 83.19 80 ASN A O 1
ATOM 656 N N . LEU A 1 81 ? -5.362 -1.921 19.790 1.00 84.44 81 LEU A N 1
ATOM 657 C CA . LEU A 1 81 ? -6.105 -1.266 20.860 1.00 84.44 81 LEU A CA 1
ATOM 658 C C . LEU A 1 81 ? -6.945 -2.241 21.690 1.00 84.44 81 LEU A C 1
ATOM 660 O O . LEU A 1 81 ? -7.469 -1.794 22.710 1.00 84.44 81 LEU A O 1
ATOM 664 N N . THR A 1 82 ? -7.054 -3.523 21.313 1.00 83.06 82 THR A N 1
ATOM 665 C CA . THR A 1 82 ? -7.746 -4.520 22.137 1.00 83.06 82 THR A CA 1
ATOM 666 C C . THR A 1 82 ? -7.142 -4.490 23.548 1.00 83.06 82 THR A C 1
ATOM 668 O O . THR A 1 82 ? -5.909 -4.549 23.688 1.00 83.06 82 THR A O 1
ATOM 671 N N . PRO A 1 83 ? -7.960 -4.334 24.604 1.00 75.19 83 PRO A N 1
ATOM 672 C CA . PRO A 1 83 ? -7.461 -4.385 25.968 1.00 75.19 83 PRO A CA 1
ATOM 673 C C . PRO A 1 83 ? -6.778 -5.735 26.204 1.00 75.19 83 PRO A C 1
ATOM 675 O O . PRO A 1 83 ? -7.285 -6.787 25.821 1.00 75.19 83 PRO A O 1
ATOM 678 N N . HIS A 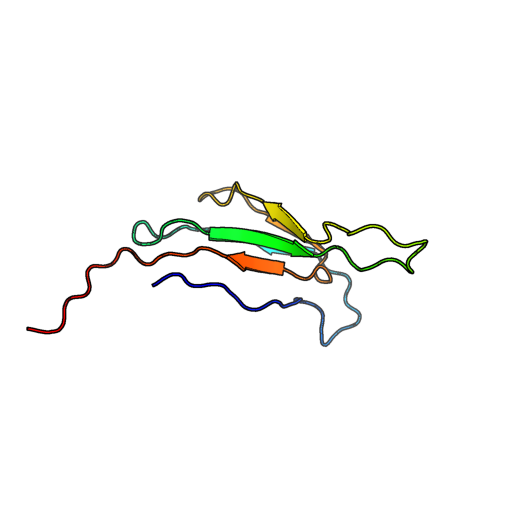1 84 ? -5.589 -5.703 26.807 1.00 63.50 84 HIS A N 1
ATOM 679 C CA . HIS A 1 84 ? -4.932 -6.917 27.277 1.00 63.50 84 HIS A CA 1
ATOM 680 C C . HIS A 1 84 ? -5.707 -7.429 28.495 1.00 63.50 84 HIS A C 1
ATOM 682 O O . HIS A 1 84 ? -5.393 -7.077 29.631 1.00 63.50 84 HIS A O 1
ATOM 688 N N . ASP A 1 85 ? -6.716 -8.261 28.267 1.00 65.06 85 ASP A N 1
ATOM 689 C CA . ASP A 1 85 ? -7.276 -9.091 29.326 1.00 65.06 85 ASP A CA 1
ATOM 690 C C . ASP A 1 85 ? -6.280 -10.221 29.616 1.00 65.06 85 ASP A C 1
ATOM 692 O O . ASP A 1 85 ? -6.267 -11.251 28.945 1.00 65.06 85 ASP A O 1
ATOM 696 N N . GLY A 1 86 ? -5.382 -10.009 30.586 1.00 57.53 86 GLY A N 1
ATOM 697 C CA . GLY A 1 86 ? -4.559 -11.094 31.133 1.00 57.53 86 GLY A CA 1
ATOM 698 C C . GLY A 1 86 ? -3.192 -10.693 31.682 1.00 57.53 86 GLY A C 1
ATOM 699 O O . GLY A 1 86 ? -2.187 -10.821 30.988 1.00 57.53 86 GLY A O 1
ATOM 700 N N . CYS A 1 87 ? -3.162 -10.221 32.930 1.00 44.34 87 CYS A N 1
ATOM 701 C CA . CYS A 1 87 ? -2.467 -10.871 34.055 1.00 44.34 87 CYS A CA 1
ATOM 702 C C . CYS A 1 87 ? -2.555 -9.952 35.286 1.00 44.34 87 CYS A C 1
ATOM 704 O O . CYS A 1 87 ? -1.887 -8.920 35.350 1.00 44.34 87 CYS A O 1
ATOM 706 N N . ARG A 1 88 ? -3.412 -10.331 36.240 1.00 39.50 88 ARG A N 1
ATOM 707 C CA . ARG A 1 88 ? -3.213 -10.017 37.659 1.00 39.50 88 ARG A CA 1
ATOM 708 C C . ARG A 1 88 ? -2.290 -11.070 38.250 1.00 39.50 88 ARG A C 1
ATOM 710 O O . ARG A 1 88 ? -2.410 -12.230 37.796 1.00 39.50 88 ARG A O 1
#

Foldseek 3Di:
DWDKWDKDFQPDPDPDWDKDKDQDDDDPQKDFKKKKWFDDDDPDDDDDDDPRIDIDRPPDHPDIDIGTSGIIMIITGIDGNPDPPDDD

Radius of gyration: 16.42 Å; chains: 1; bounding box: 39×29×53 Å

Secondary structure (DSSP, 8-state):
-EE-PPPB-S-SS-----EEEEE----TTEE--EEEEE---PPP-S------EEEE----SSPEEEEETTS-EEEE-EEE-S------

Sequence (88 aa):
MKYSGRWHTESYTENIVAVGVYYFHVDPELKGGILKFRLKKAPQDSYGGVTTDFEVDLIRTGPAIVFSNSMPYRFRQIRNLTPHDGCR

pLDDT: mean 72.62, std 12.71, range [39.5, 87.06]